Protein AF-A0AAV4D354-F1 (afdb_monomer_lite)

pLDDT: mean 94.63, std 4.64, range [64.12, 98.19]

Structure (mmCIF, N/CA/C/O backbone):
data_AF-A0AAV4D354-F1
#
_entry.id   AF-A0AAV4D354-F1
#
loop_
_atom_site.group_PDB
_atom_site.id
_atom_site.type_symbol
_atom_site.label_atom_id
_atom_site.label_alt_id
_atom_site.label_comp_id
_atom_site.label_asym_id
_atom_site.label_entity_id
_atom_site.label_seq_id
_atom_site.pdbx_PDB_ins_code
_atom_site.Cartn_x
_atom_site.Cartn_y
_atom_site.Cartn_z
_atom_site.occupancy
_atom_site.B_iso_or_equiv
_atom_site.auth_seq_id
_atom_site.auth_comp_id
_atom_site.auth_asym_id
_atom_site.auth_atom_id
_atom_site.pdbx_PDB_model_num
ATOM 1 N N . MET A 1 1 ? 7.227 -16.785 10.552 1.00 64.12 1 MET A N 1
ATOM 2 C CA . MET A 1 1 ? 5.842 -16.486 10.135 1.00 64.12 1 MET A CA 1
ATOM 3 C C . MET A 1 1 ? 5.729 -16.853 8.662 1.00 64.12 1 MET A C 1
ATOM 5 O O . MET A 1 1 ? 6.688 -16.602 7.945 1.00 64.12 1 MET A O 1
ATOM 9 N N . SER A 1 2 ? 4.672 -17.538 8.220 1.00 85.12 2 SER A N 1
ATOM 10 C CA . SER A 1 2 ? 4.460 -17.782 6.782 1.00 85.12 2 SER A CA 1
ATOM 11 C C . SER A 1 2 ? 3.854 -16.541 6.121 1.00 85.12 2 SER A C 1
ATOM 13 O O . SER A 1 2 ? 3.179 -15.771 6.808 1.00 85.12 2 SER A O 1
ATOM 15 N N . HIS A 1 3 ? 4.038 -16.373 4.806 1.00 85.62 3 HIS A N 1
ATOM 16 C CA . HIS A 1 3 ? 3.414 -15.283 4.042 1.00 85.62 3 HIS A CA 1
ATOM 17 C C . HIS A 1 3 ? 1.905 -15.208 4.331 1.00 85.62 3 HIS A C 1
ATOM 19 O O . HIS A 1 3 ? 1.400 -14.173 4.752 1.00 85.62 3 HIS A O 1
ATOM 25 N N . GLN A 1 4 ? 1.191 -16.334 4.216 1.00 89.00 4 GLN A N 1
ATOM 26 C CA . GLN A 1 4 ? -0.252 -16.371 4.468 1.00 89.00 4 GLN A CA 1
ATOM 27 C C . GLN A 1 4 ? -0.613 -15.945 5.898 1.00 89.00 4 GLN A C 1
ATOM 29 O O . GLN A 1 4 ? -1.536 -15.161 6.085 1.00 89.00 4 GLN A O 1
ATOM 34 N N . SER A 1 5 ? 0.144 -16.399 6.907 1.00 93.00 5 SER A N 1
ATOM 35 C CA . SER A 1 5 ? -0.121 -16.000 8.297 1.00 93.00 5 SER A CA 1
ATOM 36 C C . SER A 1 5 ? 0.083 -14.503 8.541 1.00 93.00 5 SER A C 1
ATOM 38 O O . SER A 1 5 ? -0.623 -13.933 9.365 1.00 93.00 5 SER A O 1
ATOM 40 N N . PHE A 1 6 ? 1.007 -13.864 7.815 1.00 95.88 6 PHE A N 1
ATOM 41 C CA . PHE A 1 6 ? 1.208 -12.419 7.886 1.00 95.88 6 PHE A CA 1
ATOM 42 C C . PHE A 1 6 ? 0.014 -11.662 7.291 1.00 95.88 6 PHE A C 1
ATOM 44 O O . PHE A 1 6 ? -0.511 -10.748 7.921 1.00 95.88 6 PHE A O 1
ATOM 51 N N . ILE A 1 7 ? -0.456 -12.071 6.109 1.00 95.81 7 ILE A N 1
ATOM 52 C CA . ILE A 1 7 ? -1.592 -11.424 5.436 1.00 95.81 7 ILE A CA 1
ATOM 53 C C . ILE A 1 7 ? -2.897 -11.616 6.213 1.00 95.81 7 ILE A C 1
ATOM 55 O O . ILE A 1 7 ? -3.693 -10.679 6.319 1.00 95.81 7 ILE A O 1
ATOM 59 N N . ASP A 1 8 ? -3.108 -12.793 6.803 1.00 96.44 8 ASP A N 1
ATOM 60 C CA . ASP A 1 8 ? -4.273 -13.060 7.649 1.00 96.44 8 ASP A CA 1
ATOM 61 C C . ASP A 1 8 ? -4.264 -12.183 8.915 1.00 96.44 8 ASP A C 1
ATOM 63 O O . ASP A 1 8 ? -5.301 -11.616 9.277 1.00 96.44 8 ASP A O 1
ATOM 67 N N . ASP A 1 9 ? -3.099 -12.015 9.554 1.00 97.31 9 ASP A N 1
ATOM 68 C CA . ASP A 1 9 ? -2.933 -11.113 10.700 1.00 97.31 9 ASP A CA 1
ATOM 69 C C . ASP A 1 9 ? -3.172 -9.650 10.298 1.00 97.31 9 ASP A C 1
ATOM 71 O O . ASP A 1 9 ? -3.953 -8.943 10.939 1.00 97.31 9 ASP A O 1
ATOM 75 N N . PHE A 1 10 ? -2.600 -9.215 9.171 1.00 97.19 10 PHE A N 1
ATOM 76 C CA . PHE A 1 10 ? -2.749 -7.845 8.677 1.00 97.19 10 PHE A CA 1
ATOM 77 C C . PHE A 1 10 ? -4.221 -7.527 8.397 1.00 97.19 10 PHE A C 1
ATOM 79 O O . PHE A 1 10 ? -4.754 -6.518 8.860 1.00 97.19 10 PHE A O 1
ATOM 86 N N . ARG A 1 11 ? -4.927 -8.436 7.712 1.00 97.00 11 ARG A N 1
ATOM 87 C CA . ARG A 1 11 ? -6.370 -8.327 7.454 1.00 97.00 11 ARG A CA 1
ATOM 88 C C . ARG A 1 11 ? -7.178 -8.273 8.749 1.00 97.00 11 ARG A C 1
ATOM 90 O O . ARG A 1 11 ? -8.104 -7.468 8.855 1.00 97.00 11 ARG A O 1
ATOM 97 N N . SER A 1 12 ? -6.862 -9.132 9.718 1.00 96.88 12 SER A N 1
ATOM 98 C CA . SER A 1 12 ? -7.536 -9.159 11.020 1.00 96.88 12 SER A CA 1
ATOM 99 C C . SER A 1 12 ? -7.417 -7.811 11.732 1.00 96.88 12 SER A C 1
ATOM 101 O O . SER A 1 12 ? -8.423 -7.244 12.162 1.00 96.88 12 SER A O 1
ATOM 103 N N . LYS A 1 13 ? -6.205 -7.253 11.786 1.00 96.56 13 LYS A N 1
ATOM 104 C CA . LYS A 1 13 ? -5.920 -5.961 12.416 1.00 96.56 13 LYS A CA 1
ATOM 105 C C . LYS A 1 13 ? -6.570 -4.787 11.684 1.00 96.56 13 LYS A C 1
ATOM 107 O O . LYS A 1 13 ? -7.166 -3.928 12.330 1.00 96.56 13 LYS A O 1
ATOM 112 N N . LEU A 1 14 ? -6.570 -4.787 10.348 1.00 94.94 14 LEU A N 1
ATOM 113 C CA . LEU A 1 14 ? -7.307 -3.792 9.559 1.00 94.94 14 LEU A CA 1
ATOM 114 C C . LEU A 1 14 ? -8.808 -3.787 9.881 1.00 94.94 14 LEU A C 1
ATOM 116 O O . LEU A 1 14 ? -9.404 -2.723 10.026 1.00 94.94 14 LEU A O 1
ATOM 120 N N . ASN A 1 15 ? -9.426 -4.963 10.026 1.00 93.50 15 ASN A N 1
ATOM 121 C CA . ASN A 1 15 ? -10.844 -5.062 10.384 1.00 93.50 15 ASN A CA 1
ATOM 122 C C . ASN A 1 15 ? -11.126 -4.541 11.802 1.00 93.50 15 ASN A C 1
ATOM 124 O O . ASN A 1 15 ? -12.183 -3.949 12.041 1.00 93.50 15 ASN A O 1
ATOM 128 N N . GLN A 1 16 ? -10.188 -4.728 12.736 1.00 94.31 16 GLN A N 1
ATOM 129 C CA . GLN A 1 16 ? -10.281 -4.145 14.076 1.00 94.31 16 GLN A CA 1
ATOM 130 C C . GLN A 1 16 ? -10.221 -2.615 14.010 1.00 94.31 16 GLN A C 1
ATOM 132 O O . GLN A 1 16 ? -11.124 -1.961 14.526 1.00 94.31 16 GLN A O 1
ATOM 137 N N . LEU A 1 17 ? -9.243 -2.049 13.293 1.00 93.75 17 LEU A N 1
ATOM 138 C CA . LEU A 1 17 ? -9.133 -0.599 13.088 1.00 93.75 17 LEU A CA 1
ATOM 139 C C . LEU A 1 17 ? -10.384 -0.013 12.424 1.00 93.75 17 LEU A C 1
ATOM 141 O O . LEU A 1 17 ? -10.898 1.008 12.868 1.00 93.75 17 LEU A O 1
ATOM 145 N N . LYS A 1 18 ? -10.933 -0.684 11.408 1.00 90.19 18 LYS A N 1
ATOM 146 C CA . LYS A 1 18 ? -12.149 -0.238 10.710 1.00 90.19 18 LYS A CA 1
ATOM 147 C C . LYS A 1 18 ? -13.402 -0.252 11.590 1.00 90.19 18 LYS A C 1
ATOM 149 O O . LYS A 1 18 ? -14.371 0.451 11.308 1.00 90.19 18 LYS A O 1
ATOM 154 N N . SER A 1 19 ? -13.393 -1.041 12.665 1.00 89.25 19 SER A N 1
ATOM 155 C CA . SER A 1 19 ? -14.476 -1.047 13.654 1.00 89.25 19 SER A CA 1
ATOM 156 C C . SER A 1 19 ? -14.477 0.222 14.519 1.00 89.25 19 SER A C 1
ATOM 158 O O . SER A 1 19 ? -15.482 0.524 15.165 1.00 89.25 19 SER A O 1
ATOM 160 N N . CYS A 1 20 ? -13.387 0.998 14.516 1.00 87.31 20 CYS A N 1
ATOM 161 C CA . CYS A 1 20 ? -13.310 2.289 15.185 1.00 87.31 20 CYS A CA 1
ATOM 162 C C . CYS A 1 20 ? -13.982 3.377 14.328 1.00 87.31 20 CYS A C 1
ATOM 164 O O . CYS A 1 20 ? -13.595 3.572 13.176 1.00 87.31 20 CYS A O 1
ATOM 166 N N . PRO A 1 21 ? -14.937 4.160 14.872 1.00 84.06 21 PRO A N 1
ATOM 167 C CA . PRO A 1 21 ? -15.687 5.150 14.092 1.00 84.06 21 PRO A CA 1
ATOM 168 C C . PRO A 1 21 ? -14.811 6.168 13.349 1.00 84.06 21 PRO A C 1
ATOM 170 O O . PRO A 1 21 ? -15.137 6.551 12.226 1.00 84.06 21 PRO A O 1
ATOM 173 N N . ALA A 1 22 ? -13.684 6.563 13.951 1.00 83.50 22 ALA A N 1
ATOM 174 C CA . ALA A 1 22 ? -12.728 7.513 13.378 1.00 83.50 22 ALA A CA 1
ATOM 175 C C . ALA A 1 22 ? -11.976 6.982 12.140 1.00 83.50 22 ALA A C 1
ATOM 177 O O . ALA A 1 22 ? -11.452 7.777 11.370 1.00 83.50 22 ALA A O 1
ATOM 178 N N . LEU A 1 23 ? -11.942 5.660 11.942 1.00 87.00 23 LEU A N 1
ATOM 179 C CA . LEU A 1 23 ? -11.224 4.967 10.862 1.00 87.00 23 LEU A CA 1
ATOM 180 C C . LEU A 1 23 ? -12.172 4.107 10.008 1.00 87.00 23 LEU A C 1
ATOM 182 O O . LEU A 1 23 ? -11.752 3.170 9.332 1.00 87.00 23 LEU A O 1
ATOM 186 N N . SER A 1 24 ? -13.472 4.405 10.063 1.00 84.56 24 SER A N 1
ATOM 187 C CA . SER A 1 24 ? -14.504 3.641 9.350 1.00 84.56 24 SER A CA 1
ATOM 188 C C . SER A 1 24 ? -14.470 3.842 7.829 1.00 84.56 24 SER A C 1
ATOM 190 O O . SER A 1 24 ? -14.978 3.002 7.083 1.00 84.56 24 SER A O 1
ATOM 192 N N . ASP A 1 25 ? -13.855 4.936 7.376 1.00 92.31 25 ASP A N 1
ATOM 193 C CA . ASP A 1 25 ? -13.654 5.274 5.971 1.00 92.31 25 ASP A CA 1
ATOM 194 C C . ASP A 1 25 ? -12.322 4.716 5.441 1.00 92.31 25 ASP A C 1
ATOM 196 O O . ASP A 1 25 ? -11.266 4.914 6.048 1.00 92.31 25 ASP A O 1
ATOM 200 N N . ASP A 1 26 ? -12.374 4.040 4.287 1.00 93.75 26 ASP A N 1
ATOM 201 C CA . ASP A 1 26 ? -11.217 3.355 3.690 1.00 93.75 26 ASP A CA 1
ATOM 202 C C . ASP A 1 26 ? -10.075 4.329 3.383 1.00 93.75 26 ASP A C 1
ATOM 204 O O . ASP A 1 26 ? -8.919 4.020 3.667 1.00 93.75 26 ASP A O 1
ATOM 208 N N . TYR A 1 27 ? -10.391 5.518 2.861 1.00 93.81 27 TYR A N 1
ATOM 209 C CA . TYR A 1 27 ? -9.379 6.523 2.542 1.00 93.81 27 TYR A CA 1
ATOM 210 C C . TYR A 1 27 ? -8.645 6.987 3.804 1.00 93.81 27 TYR A C 1
ATOM 212 O O . TYR A 1 27 ? -7.415 7.029 3.816 1.00 93.81 27 TYR A O 1
ATOM 220 N N . HIS A 1 28 ? -9.371 7.294 4.883 1.00 93.25 28 HIS A N 1
ATOM 221 C CA . HIS A 1 28 ? -8.746 7.727 6.137 1.00 93.25 28 HIS A CA 1
ATOM 222 C C . HIS A 1 28 ? -7.870 6.625 6.742 1.00 93.25 28 HIS A C 1
ATOM 224 O O . HIS A 1 28 ? -6.733 6.898 7.123 1.00 93.25 28 HIS A O 1
ATOM 230 N N . LEU A 1 29 ? -8.353 5.379 6.771 1.00 95.75 29 LEU A N 1
ATOM 231 C CA . LEU A 1 29 ? -7.583 4.245 7.284 1.00 95.75 29 LEU A CA 1
ATOM 232 C C . LEU A 1 29 ? -6.298 4.016 6.478 1.00 95.75 29 LEU A C 1
ATOM 234 O O . LEU A 1 29 ? -5.215 3.921 7.054 1.00 95.75 29 LEU A O 1
ATOM 238 N N . ILE A 1 30 ? -6.399 3.964 5.148 1.00 97.50 30 ILE A N 1
ATOM 239 C CA . ILE A 1 30 ? -5.237 3.764 4.275 1.00 97.50 30 ILE A CA 1
ATOM 240 C C . ILE A 1 30 ? -4.265 4.936 4.408 1.00 97.50 30 ILE A C 1
ATOM 242 O O . ILE A 1 30 ? -3.058 4.718 4.482 1.00 97.50 30 ILE A O 1
ATOM 246 N N . SER A 1 31 ? -4.764 6.170 4.486 1.00 96.44 31 SER A N 1
ATOM 247 C CA . SER A 1 31 ? -3.932 7.359 4.662 1.00 96.44 31 SER A CA 1
ATOM 248 C C . SER A 1 31 ? -3.138 7.326 5.969 1.00 96.44 31 SER A C 1
ATOM 250 O O . SER A 1 31 ? -1.944 7.627 5.950 1.00 96.44 31 SER A O 1
ATOM 252 N N . GLU A 1 32 ? -3.763 6.939 7.083 1.00 96.31 32 GLU A N 1
ATOM 253 C CA . GLU A 1 32 ? -3.110 6.831 8.397 1.00 96.31 32 GLU A CA 1
ATOM 254 C C . GLU A 1 32 ? -2.027 5.746 8.446 1.00 96.31 32 GLU A C 1
ATOM 256 O O . GLU A 1 32 ? -1.047 5.883 9.184 1.00 96.31 32 GLU A O 1
ATOM 261 N N . ILE A 1 33 ? -2.176 4.690 7.642 1.00 97.44 33 ILE A N 1
ATOM 262 C CA . ILE A 1 33 ? -1.197 3.604 7.540 1.00 97.44 33 ILE A CA 1
ATOM 263 C C . ILE A 1 33 ? -0.076 3.969 6.567 1.00 97.44 33 ILE A C 1
ATOM 265 O O . ILE A 1 33 ? 1.103 3.868 6.895 1.00 97.44 33 ILE A O 1
ATOM 269 N N . LEU A 1 34 ? -0.429 4.376 5.349 1.00 97.88 34 LEU A N 1
ATOM 270 C CA . LEU A 1 34 ? 0.526 4.498 4.257 1.00 97.88 34 LEU A CA 1
ATOM 271 C C . LEU A 1 34 ? 1.319 5.801 4.326 1.00 97.88 34 LEU A C 1
ATOM 273 O O . LEU A 1 34 ? 2.525 5.755 4.107 1.00 97.88 34 LEU A O 1
ATOM 277 N N . THR A 1 35 ? 0.695 6.942 4.649 1.00 97.44 35 THR A N 1
ATOM 278 C CA . THR A 1 35 ? 1.354 8.266 4.598 1.00 97.44 35 THR A CA 1
ATOM 279 C C . THR A 1 35 ? 2.656 8.323 5.406 1.00 97.44 35 THR A C 1
ATOM 281 O O . THR A 1 35 ? 3.672 8.744 4.844 1.00 97.44 35 THR A O 1
ATOM 284 N N . PRO A 1 36 ? 2.704 7.843 6.668 1.00 97.38 36 PRO A N 1
ATOM 285 C CA . PRO A 1 36 ? 3.948 7.804 7.446 1.00 97.38 36 PRO A CA 1
ATOM 286 C C . PRO A 1 36 ? 5.020 6.884 6.844 1.00 97.38 36 PRO A C 1
ATOM 288 O O . PRO A 1 36 ? 6.207 7.040 7.123 1.00 97.38 36 PRO A O 1
ATOM 291 N N . CYS A 1 37 ? 4.611 5.931 6.007 1.00 97.75 37 CYS A N 1
ATOM 292 C CA . CYS A 1 37 ? 5.465 4.921 5.402 1.00 97.75 37 CYS A CA 1
ATOM 293 C C . CYS A 1 37 ? 5.827 5.219 3.938 1.00 97.75 37 CYS A C 1
ATOM 295 O O . CYS A 1 37 ? 6.644 4.481 3.388 1.00 97.75 37 CYS A O 1
ATOM 297 N N . ILE A 1 38 ? 5.280 6.265 3.296 1.00 97.50 38 ILE A N 1
ATOM 298 C CA . ILE A 1 38 ? 5.475 6.532 1.854 1.00 97.50 38 ILE A CA 1
ATOM 299 C C . ILE A 1 38 ? 6.955 6.629 1.504 1.00 97.50 38 ILE A C 1
ATOM 301 O O . ILE A 1 38 ? 7.399 5.964 0.572 1.00 97.50 38 ILE A O 1
ATOM 305 N N . GLN A 1 39 ? 7.719 7.423 2.262 1.00 96.88 39 GLN A N 1
ATOM 306 C CA . GLN A 1 39 ? 9.139 7.618 1.977 1.00 96.88 39 GLN A CA 1
ATOM 307 C C . GLN A 1 39 ? 9.900 6.293 2.063 1.00 96.88 39 GLN A C 1
ATOM 309 O O . GLN A 1 39 ? 10.666 5.976 1.163 1.00 96.88 39 GLN A O 1
ATOM 314 N N . PHE A 1 40 ? 9.675 5.498 3.108 1.00 97.75 40 PHE A N 1
ATOM 315 C CA . PHE A 1 40 ? 10.317 4.190 3.240 1.00 97.75 40 PHE A CA 1
ATOM 316 C C . PHE A 1 40 ? 9.916 3.258 2.087 1.00 97.75 40 PHE A C 1
ATOM 318 O O . PHE A 1 40 ? 10.767 2.750 1.365 1.00 97.75 40 PHE A O 1
ATOM 325 N N . THR A 1 41 ? 8.612 3.131 1.844 1.00 97.00 41 THR A N 1
ATOM 326 C CA . THR A 1 41 ? 8.025 2.282 0.797 1.00 97.00 41 THR A CA 1
ATOM 327 C C . THR A 1 41 ? 8.584 2.616 -0.585 1.00 97.00 41 THR A C 1
ATOM 329 O O . THR A 1 41 ? 8.957 1.721 -1.338 1.00 97.00 41 THR A O 1
ATOM 332 N N . SER A 1 42 ? 8.695 3.903 -0.923 1.00 97.06 42 SER A N 1
ATOM 333 C CA . SER A 1 42 ? 9.169 4.326 -2.240 1.00 97.06 42 SER A CA 1
ATOM 334 C C . SER A 1 42 ? 10.666 4.114 -2.450 1.00 97.06 42 SER A C 1
ATOM 336 O O . SER A 1 42 ? 11.096 3.964 -3.589 1.00 97.06 42 SER A O 1
ATOM 338 N N . HIS A 1 43 ? 11.468 4.131 -1.384 1.00 97.38 43 HIS A N 1
ATOM 339 C CA . HIS A 1 43 ? 12.916 3.916 -1.473 1.00 97.38 43 HIS A CA 1
ATOM 340 C C . HIS A 1 43 ? 13.277 2.430 -1.513 1.00 97.38 43 HIS A C 1
ATOM 342 O O . HIS A 1 43 ? 14.227 2.049 -2.193 1.00 97.38 43 HIS A O 1
ATOM 348 N N . GLU A 1 44 ? 12.509 1.605 -0.807 1.00 97.75 44 GLU A N 1
ATOM 349 C CA . GLU A 1 44 ? 12.813 0.190 -0.605 1.00 97.75 44 GLU A CA 1
ATOM 350 C C . GLU A 1 44 ? 12.207 -0.730 -1.675 1.00 97.75 44 GLU A C 1
ATOM 352 O O . GLU A 1 44 ? 12.684 -1.850 -1.881 1.00 97.75 44 GLU A O 1
ATOM 357 N N . ILE A 1 45 ? 11.167 -0.275 -2.382 1.00 97.06 45 ILE A N 1
ATOM 358 C CA . ILE A 1 45 ? 10.545 -1.046 -3.460 1.00 97.06 45 ILE A CA 1
ATOM 359 C C . ILE A 1 45 ? 11.196 -0.725 -4.807 1.00 97.06 45 ILE A C 1
ATOM 361 O O . ILE A 1 45 ? 11.245 0.419 -5.270 1.00 97.06 45 ILE A O 1
ATOM 365 N N . ILE A 1 46 ? 11.627 -1.784 -5.491 1.00 95.50 46 ILE A N 1
ATOM 366 C CA . ILE A 1 46 ? 12.096 -1.714 -6.873 1.00 95.50 46 ILE A CA 1
ATOM 367 C C . ILE A 1 46 ? 10.893 -1.985 -7.775 1.00 95.50 46 ILE A C 1
ATOM 369 O O . ILE A 1 46 ? 10.450 -3.124 -7.898 1.00 95.50 46 ILE A O 1
ATOM 373 N N . PHE A 1 47 ? 10.378 -0.949 -8.440 1.00 95.19 47 PHE A N 1
ATOM 374 C CA . PHE A 1 47 ? 9.166 -1.015 -9.260 1.00 95.19 47 PHE A CA 1
ATOM 375 C C . PHE A 1 47 ? 9.192 -2.171 -10.270 1.00 95.19 47 PHE A C 1
ATOM 377 O O . PHE A 1 47 ? 8.199 -2.874 -10.431 1.00 95.19 47 PHE A O 1
ATOM 384 N N . ALA A 1 48 ? 10.339 -2.412 -10.912 1.00 94.12 48 ALA A N 1
ATOM 385 C CA . ALA A 1 48 ? 10.490 -3.484 -11.895 1.00 94.12 48 ALA A CA 1
ATOM 386 C C . ALA A 1 48 ? 10.233 -4.891 -11.323 1.00 94.12 48 ALA A C 1
ATOM 388 O O . ALA A 1 48 ? 9.796 -5.759 -12.071 1.00 94.12 48 ALA A O 1
ATOM 389 N N . ASN A 1 49 ? 10.469 -5.108 -10.025 1.00 94.94 49 ASN A N 1
ATOM 390 C CA . ASN A 1 49 ? 10.272 -6.408 -9.381 1.00 94.94 49 ASN A CA 1
ATOM 391 C C . ASN A 1 49 ? 8.795 -6.670 -9.070 1.00 94.94 49 ASN A C 1
ATOM 393 O O . ASN A 1 49 ? 8.337 -7.800 -9.177 1.00 94.94 49 ASN A O 1
ATOM 397 N N . ILE A 1 50 ? 8.047 -5.622 -8.718 1.00 95.50 50 ILE A N 1
ATOM 398 C CA . ILE A 1 50 ? 6.656 -5.742 -8.265 1.00 95.50 50 ILE A CA 1
ATOM 399 C C . ILE A 1 50 ? 5.630 -5.449 -9.372 1.00 95.50 50 ILE A C 1
ATOM 401 O O . ILE A 1 50 ? 4.455 -5.776 -9.222 1.00 95.50 50 ILE A O 1
ATOM 405 N N . LYS A 1 51 ? 6.048 -4.842 -10.494 1.00 94.94 51 LYS A N 1
ATOM 406 C CA . LYS A 1 51 ? 5.168 -4.308 -11.552 1.00 94.94 51 LYS A CA 1
ATOM 407 C C . LYS A 1 51 ? 4.034 -5.253 -11.949 1.00 94.94 51 LYS A C 1
ATOM 409 O O . LYS A 1 51 ? 2.881 -4.826 -11.970 1.00 94.94 51 LYS A O 1
ATOM 414 N N . ASP A 1 52 ? 4.342 -6.515 -12.235 1.00 95.62 52 ASP A N 1
ATOM 415 C CA . ASP A 1 52 ? 3.349 -7.487 -12.709 1.00 95.62 52 ASP A CA 1
ATOM 416 C C . ASP A 1 52 ? 2.257 -7.764 -11.665 1.00 95.62 52 ASP A C 1
ATOM 418 O O . ASP A 1 52 ? 1.098 -7.983 -12.018 1.00 95.62 52 ASP A O 1
ATOM 422 N N . ARG A 1 53 ? 2.594 -7.663 -10.374 1.00 96.44 53 ARG A N 1
ATOM 423 C CA . ARG A 1 53 ? 1.644 -7.802 -9.261 1.00 96.44 53 ARG A CA 1
ATOM 424 C C . ARG A 1 53 ? 0.799 -6.551 -9.038 1.00 96.44 53 ARG A C 1
ATOM 426 O O . ARG A 1 53 ? -0.276 -6.649 -8.460 1.00 96.44 53 ARG A O 1
ATOM 433 N N . LEU A 1 54 ? 1.243 -5.388 -9.521 1.00 96.38 54 LEU A N 1
ATOM 434 C CA . LEU A 1 54 ? 0.489 -4.134 -9.425 1.00 96.38 54 LEU A CA 1
ATOM 435 C C . LEU A 1 54 ? -0.595 -4.005 -10.504 1.00 96.38 54 LEU A C 1
ATOM 437 O O . LEU A 1 54 ? -1.590 -3.313 -10.290 1.00 96.38 54 LEU A O 1
ATOM 441 N N . VAL A 1 55 ? -0.431 -4.677 -11.648 1.00 95.81 55 VAL A N 1
ATOM 442 C CA . VAL A 1 55 ? -1.392 -4.672 -12.768 1.00 95.81 55 VAL A CA 1
ATOM 443 C C . VAL A 1 55 ? -2.832 -5.022 -12.358 1.00 95.81 55 VAL A C 1
ATOM 445 O O . VAL A 1 55 ? -3.733 -4.310 -12.801 1.00 95.81 55 VAL A O 1
ATOM 448 N N . PRO A 1 56 ? -3.103 -6.064 -11.545 1.00 96.06 56 PRO A N 1
ATOM 449 C CA . PRO A 1 56 ? -4.472 -6.367 -11.120 1.00 96.06 56 PRO A CA 1
ATOM 450 C C . PRO A 1 56 ? -5.054 -5.368 -10.108 1.00 96.06 56 PRO A C 1
ATOM 452 O O . PRO A 1 56 ? -6.269 -5.329 -9.946 1.00 96.06 56 PRO A O 1
ATOM 455 N N . ILE A 1 57 ? -4.216 -4.569 -9.441 1.00 97.50 57 ILE A N 1
ATOM 456 C CA . ILE A 1 57 ? -4.615 -3.682 -8.335 1.00 97.50 57 ILE A CA 1
ATOM 457 C C . ILE A 1 57 ? -4.959 -2.286 -8.855 1.00 97.50 57 ILE A C 1
ATOM 459 O O . ILE A 1 57 ? -5.930 -1.662 -8.433 1.00 97.50 57 ILE A O 1
ATOM 463 N N . PHE A 1 58 ? -4.146 -1.774 -9.779 1.00 97.06 58 PHE A N 1
ATOM 464 C CA . PHE A 1 58 ? -4.265 -0.406 -10.262 1.00 97.06 58 PHE A CA 1
ATOM 465 C C . PHE A 1 58 ? -4.833 -0.360 -11.681 1.00 97.06 58 PHE A C 1
ATOM 467 O O . PHE A 1 58 ? -4.426 -1.142 -12.543 1.00 97.06 58 PHE A O 1
ATOM 474 N N . PRO A 1 59 ? -5.689 0.631 -11.999 1.00 95.00 59 PRO A N 1
ATOM 475 C CA . PRO A 1 59 ? -6.058 0.903 -13.379 1.00 95.00 59 PRO A CA 1
ATOM 476 C C . PRO A 1 59 ? -4.808 1.097 -14.240 1.00 95.00 59 PRO A C 1
ATOM 478 O O . PRO A 1 59 ? -3.909 1.854 -13.869 1.00 95.00 59 PRO A O 1
ATOM 481 N N . THR A 1 60 ? -4.782 0.497 -15.434 1.00 94.06 60 THR A N 1
ATOM 482 C CA . THR A 1 60 ? -3.637 0.577 -16.361 1.00 94.06 60 THR A CA 1
ATOM 483 C C . THR A 1 60 ? -3.165 2.014 -16.589 1.00 94.06 60 THR A C 1
ATOM 485 O O . THR A 1 60 ? -1.967 2.275 -16.646 1.00 94.06 60 THR A O 1
ATOM 488 N N . ARG A 1 61 ? -4.104 2.967 -16.657 1.00 94.56 61 ARG A N 1
ATOM 489 C CA . ARG A 1 61 ? -3.805 4.395 -16.812 1.00 94.56 61 ARG A CA 1
ATOM 490 C C . ARG A 1 61 ? -2.955 4.956 -15.665 1.00 94.56 61 ARG A C 1
ATOM 492 O O . ARG A 1 61 ? -2.094 5.788 -15.928 1.00 94.56 61 ARG A O 1
ATOM 499 N N . ASN A 1 62 ? -3.188 4.530 -14.424 1.00 94.94 62 ASN A N 1
ATOM 500 C CA . ASN A 1 62 ? -2.437 5.015 -13.263 1.00 94.94 62 ASN A CA 1
ATOM 501 C C . ASN A 1 62 ? -0.996 4.502 -13.304 1.00 94.94 62 ASN A C 1
ATOM 503 O O . ASN A 1 62 ? -0.071 5.286 -13.120 1.00 94.94 62 ASN A O 1
ATOM 507 N N . LEU A 1 63 ? -0.801 3.220 -13.630 1.00 94.88 63 LEU A N 1
ATOM 508 C CA . LEU A 1 63 ? 0.537 2.637 -13.779 1.00 94.88 63 LEU A CA 1
ATOM 509 C C . LEU A 1 63 ? 1.309 3.299 -14.926 1.00 94.88 63 LEU A C 1
ATOM 511 O O . LEU A 1 63 ? 2.431 3.751 -14.730 1.00 94.88 63 LEU A O 1
ATOM 515 N N . GLN A 1 64 ? 0.674 3.466 -16.090 1.00 95.00 64 GLN A N 1
ATOM 516 C CA . GLN A 1 64 ? 1.278 4.173 -17.224 1.00 95.00 64 GLN A CA 1
ATOM 517 C C . GLN A 1 64 ? 1.645 5.618 -16.884 1.00 95.00 64 GLN A C 1
ATOM 519 O O . GLN A 1 64 ? 2.701 6.094 -17.295 1.00 95.00 64 GLN A O 1
ATOM 524 N N . HIS A 1 65 ? 0.788 6.324 -16.141 1.00 95.81 65 HIS A N 1
ATOM 525 C CA . HIS A 1 65 ? 1.088 7.682 -15.705 1.00 95.81 65 HIS A CA 1
ATOM 526 C C . HIS A 1 65 ? 2.278 7.702 -14.741 1.00 95.81 65 HIS A C 1
ATOM 528 O O . HIS A 1 65 ? 3.194 8.483 -14.967 1.00 95.81 65 HIS A O 1
ATOM 534 N N . ALA A 1 66 ? 2.303 6.830 -13.725 1.00 94.56 66 ALA A N 1
ATOM 535 C CA . ALA A 1 66 ? 3.417 6.732 -12.780 1.00 94.56 66 ALA A CA 1
ATOM 536 C C . ALA A 1 66 ? 4.755 6.466 -13.489 1.00 94.56 66 ALA A C 1
ATOM 538 O O . ALA A 1 66 ? 5.747 7.128 -13.183 1.00 94.56 66 ALA A O 1
ATOM 539 N N . GLU A 1 67 ? 4.764 5.546 -14.461 1.00 94.44 67 GLU A N 1
ATOM 540 C CA . GLU A 1 67 ? 5.932 5.224 -15.290 1.00 94.44 67 GLU A CA 1
ATOM 541 C C . GLU A 1 67 ? 6.369 6.395 -16.181 1.00 94.44 67 GLU A C 1
ATOM 543 O O . GLU A 1 67 ? 7.562 6.610 -16.369 1.00 94.44 67 GLU A O 1
ATOM 548 N N . ALA A 1 68 ? 5.423 7.167 -16.723 1.00 93.00 68 ALA A N 1
ATOM 549 C CA . ALA A 1 68 ? 5.726 8.301 -17.593 1.00 93.00 68 ALA A CA 1
ATOM 550 C C . ALA A 1 68 ? 6.204 9.548 -16.828 1.00 93.00 68 ALA A C 1
ATOM 552 O O . ALA A 1 68 ? 6.976 10.337 -17.376 1.00 93.00 68 ALA A O 1
ATOM 553 N N . SER A 1 69 ? 5.737 9.759 -15.591 1.00 89.06 69 SER A N 1
ATOM 554 C CA . SER A 1 69 ? 6.096 10.925 -14.772 1.00 89.06 69 SER A CA 1
ATOM 555 C C . SER A 1 69 ? 7.331 10.716 -13.894 1.00 89.06 69 SER A C 1
ATOM 557 O O . SER A 1 69 ? 7.954 11.700 -13.494 1.00 89.06 69 SER A O 1
ATOM 559 N N . GLY A 1 70 ? 7.692 9.470 -13.575 1.00 81.50 70 GLY A N 1
ATOM 560 C CA . GLY A 1 70 ? 8.856 9.152 -12.747 1.00 81.50 70 GLY A CA 1
ATOM 561 C C . GLY A 1 70 ? 10.166 9.079 -13.540 1.00 81.50 70 GLY A C 1
ATOM 562 O O . GLY A 1 70 ? 10.197 8.567 -14.655 1.00 81.50 70 GLY A O 1
ATOM 563 N N . LYS A 1 71 ? 11.280 9.558 -12.966 1.00 85.56 71 LYS A N 1
ATOM 564 C CA . LYS A 1 71 ? 12.616 9.470 -13.598 1.00 85.56 71 LYS A CA 1
ATOM 565 C C . LYS A 1 71 ? 13.399 8.220 -13.182 1.00 85.56 71 LYS A C 1
ATOM 567 O O . LYS A 1 71 ? 14.479 7.966 -13.710 1.00 85.56 71 LYS A O 1
ATOM 572 N N . GLY A 1 72 ? 12.859 7.442 -12.248 1.00 92.56 72 GLY A N 1
ATOM 573 C CA . GLY A 1 72 ? 13.434 6.205 -11.733 1.00 92.56 72 GLY A CA 1
ATOM 574 C C . GLY A 1 72 ? 12.466 5.494 -10.789 1.00 92.56 72 GLY A C 1
ATOM 575 O O . GLY A 1 72 ? 11.383 6.004 -10.510 1.00 92.56 72 GLY A O 1
ATOM 576 N N . SER A 1 73 ? 12.866 4.321 -10.287 1.00 94.81 73 SER A N 1
ATOM 577 C CA . SER A 1 73 ? 12.011 3.461 -9.447 1.00 94.81 73 SER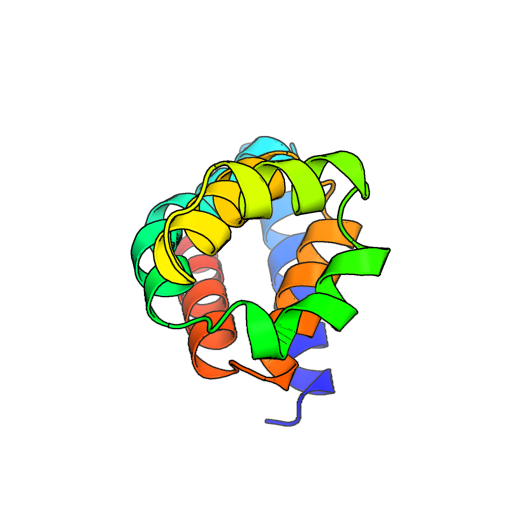 A CA 1
ATOM 578 C C . SER A 1 73 ? 11.366 4.210 -8.281 1.00 94.81 73 SER A C 1
ATOM 580 O O . SER A 1 73 ? 10.169 4.070 -8.061 1.00 94.81 73 SER A O 1
ATOM 582 N N . ILE A 1 74 ? 12.141 5.045 -7.582 1.00 97.06 74 ILE A N 1
ATOM 583 C CA . ILE A 1 74 ? 11.670 5.786 -6.406 1.00 97.06 74 ILE A CA 1
ATOM 584 C C . ILE A 1 74 ? 10.532 6.741 -6.779 1.00 97.06 74 ILE A C 1
ATOM 586 O O . ILE A 1 74 ? 9.482 6.716 -6.145 1.00 97.06 74 ILE A O 1
ATOM 590 N N . ASP A 1 75 ? 10.698 7.534 -7.841 1.00 96.81 75 ASP A N 1
ATOM 591 C CA . ASP A 1 75 ? 9.665 8.473 -8.295 1.00 96.81 75 ASP A CA 1
ATOM 592 C C . ASP A 1 75 ? 8.401 7.745 -8.770 1.00 96.81 75 ASP A C 1
ATOM 594 O O . ASP A 1 75 ? 7.284 8.198 -8.524 1.00 96.81 75 ASP A O 1
ATOM 598 N N . ILE A 1 76 ? 8.565 6.606 -9.454 1.00 97.56 76 ILE A N 1
ATOM 599 C CA . ILE A 1 76 ? 7.436 5.777 -9.892 1.00 97.56 76 ILE A CA 1
ATOM 600 C C . ILE A 1 76 ? 6.676 5.261 -8.666 1.00 97.56 76 ILE A C 1
ATOM 602 O O . ILE A 1 76 ? 5.453 5.382 -8.610 1.00 97.56 76 ILE A O 1
ATOM 606 N N . MET A 1 77 ? 7.390 4.745 -7.663 1.00 97.75 77 MET A N 1
ATOM 607 C CA . MET A 1 77 ? 6.777 4.240 -6.437 1.00 97.75 77 MET A CA 1
ATOM 608 C C . MET A 1 77 ? 6.130 5.343 -5.598 1.00 97.75 77 MET A C 1
ATOM 610 O O . MET A 1 77 ? 5.075 5.093 -5.029 1.00 97.75 77 MET A O 1
ATOM 614 N N . LEU A 1 78 ? 6.677 6.564 -5.569 1.00 97.56 78 LEU A N 1
ATOM 615 C CA . LEU A 1 78 ? 6.004 7.718 -4.956 1.00 97.56 78 LEU A CA 1
ATOM 616 C C . LEU A 1 78 ? 4.635 7.967 -5.603 1.00 97.56 78 LEU A C 1
ATOM 618 O O . LEU A 1 78 ? 3.628 8.039 -4.902 1.00 97.56 78 LEU A O 1
ATOM 622 N N . ASN A 1 79 ? 4.576 7.996 -6.938 1.00 97.00 79 ASN A N 1
ATOM 623 C CA . ASN A 1 79 ? 3.310 8.169 -7.657 1.00 97.00 79 ASN A CA 1
ATOM 624 C C . ASN A 1 79 ? 2.334 7.006 -7.390 1.00 97.00 79 ASN A C 1
ATOM 626 O O . ASN A 1 79 ? 1.130 7.219 -7.264 1.00 97.00 79 ASN A O 1
ATOM 630 N N . ILE A 1 80 ? 2.835 5.770 -7.289 1.00 97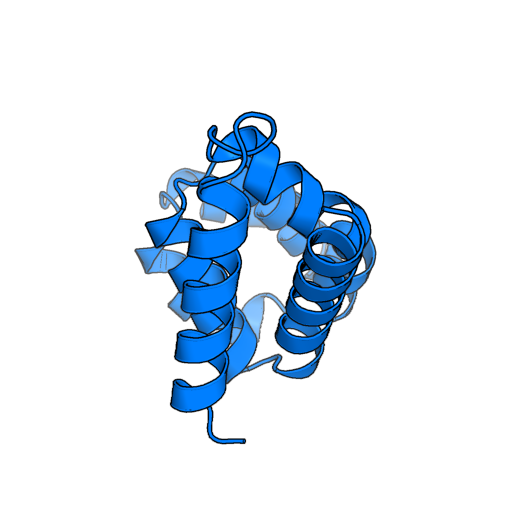.56 80 ILE A N 1
ATOM 631 C CA . ILE A 1 80 ? 2.014 4.596 -6.956 1.00 97.56 80 ILE A CA 1
ATOM 632 C C . ILE A 1 80 ? 1.470 4.694 -5.528 1.00 97.56 80 ILE A C 1
ATOM 634 O O . ILE A 1 80 ? 0.291 4.413 -5.327 1.00 97.56 80 ILE A O 1
ATOM 638 N N . CYS A 1 81 ? 2.272 5.142 -4.560 1.00 97.56 81 CYS A N 1
ATOM 639 C CA . CYS A 1 81 ? 1.818 5.405 -3.195 1.00 97.56 81 CYS A CA 1
ATOM 640 C C . CYS A 1 81 ? 0.700 6.460 -3.167 1.00 97.56 81 CYS A C 1
ATOM 642 O O . CYS A 1 81 ? -0.320 6.242 -2.516 1.00 97.56 81 CYS A O 1
ATOM 644 N N . ASP A 1 82 ? 0.823 7.545 -3.936 1.00 96.56 82 ASP A N 1
ATOM 645 C CA . ASP A 1 82 ? -0.227 8.568 -4.042 1.00 96.56 82 ASP A CA 1
ATOM 646 C C . ASP A 1 82 ? -1.538 8.014 -4.625 1.00 96.56 82 ASP A C 1
ATOM 648 O O . ASP A 1 82 ? -2.637 8.426 -4.236 1.00 96.56 82 ASP A O 1
ATOM 652 N N . TYR A 1 83 ? -1.453 7.063 -5.561 1.00 97.06 83 TYR A N 1
ATOM 653 C CA . TYR A 1 83 ? -2.628 6.343 -6.053 1.00 97.06 83 TYR A CA 1
ATOM 654 C C . TYR A 1 83 ? -3.171 5.345 -5.033 1.00 97.06 83 TYR A C 1
ATOM 656 O O . TYR A 1 83 ? -4.390 5.195 -4.936 1.00 97.06 83 TYR A O 1
ATOM 664 N N . ALA A 1 84 ? -2.294 4.695 -4.268 1.00 97.62 84 ALA A N 1
ATOM 665 C CA . ALA A 1 84 ? -2.660 3.712 -3.258 1.00 97.62 84 ALA A CA 1
ATOM 666 C C . ALA A 1 84 ? -3.526 4.317 -2.143 1.00 97.62 84 ALA A C 1
ATOM 668 O O . ALA A 1 84 ? -4.442 3.655 -1.667 1.00 97.62 84 ALA A O 1
ATOM 669 N N . LEU A 1 85 ? -3.323 5.599 -1.811 1.00 96.94 85 LEU A N 1
ATOM 670 C CA . LEU A 1 85 ? -4.163 6.346 -0.862 1.00 96.94 85 LEU A CA 1
ATOM 671 C C . LEU A 1 85 ? -5.656 6.348 -1.228 1.00 96.94 85 LEU A C 1
ATOM 673 O O . LEU A 1 85 ? -6.499 6.557 -0.365 1.00 96.94 85 LEU A O 1
ATOM 677 N N . LYS A 1 86 ? -5.994 6.146 -2.507 1.00 95.94 86 LYS A N 1
ATOM 678 C CA . LYS A 1 86 ? -7.371 6.194 -3.026 1.00 95.94 86 LYS A CA 1
ATOM 679 C C . LYS A 1 86 ? -7.956 4.810 -3.300 1.00 95.94 86 LYS A C 1
ATOM 681 O O . LYS A 1 86 ? -9.005 4.719 -3.938 1.00 95.94 86 LYS A O 1
ATOM 686 N N . LEU A 1 87 ? -7.264 3.748 -2.897 1.00 96.69 87 LEU A N 1
ATOM 687 C CA . LEU A 1 87 ? -7.759 2.388 -3.053 1.00 96.69 87 LEU A CA 1
ATOM 688 C C . LEU A 1 87 ? -8.918 2.114 -2.097 1.00 96.69 87 LEU A C 1
ATOM 690 O O . LEU A 1 87 ? -9.059 2.741 -1.050 1.00 96.69 87 LEU A O 1
ATOM 694 N N . MET A 1 88 ? -9.726 1.126 -2.460 1.00 95.38 88 MET A N 1
ATOM 695 C CA . MET A 1 88 ? -10.620 0.476 -1.509 1.00 95.38 88 MET A CA 1
ATOM 696 C C . MET A 1 88 ? -9.810 -0.510 -0.663 1.00 95.38 88 MET A C 1
ATOM 698 O O . MET A 1 88 ? -8.794 -1.043 -1.118 1.00 95.38 88 MET A O 1
ATOM 702 N N . LEU A 1 89 ? -10.278 -0.819 0.547 1.00 94.25 89 LEU A N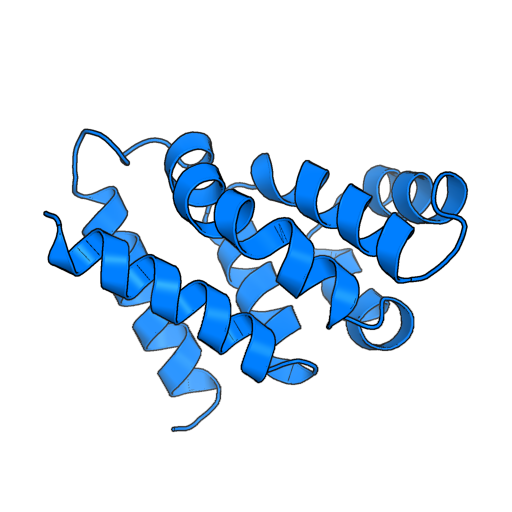 1
ATOM 703 C CA . LEU A 1 89 ? -9.546 -1.700 1.464 1.00 94.25 89 LEU A CA 1
ATOM 704 C C . LEU A 1 89 ? -9.155 -3.074 0.869 1.00 94.25 89 LEU A C 1
ATOM 706 O O . LEU A 1 89 ? -8.040 -3.524 1.136 1.00 94.25 89 LEU A O 1
ATOM 710 N N . PRO A 1 90 ? -9.993 -3.753 0.053 1.00 95.31 90 PRO A N 1
ATOM 711 C CA . PRO A 1 90 ? -9.598 -5.014 -0.581 1.00 95.31 90 PRO A CA 1
ATOM 712 C C . PRO A 1 90 ? -8.412 -4.872 -1.543 1.00 95.31 90 PRO A C 1
ATOM 714 O O . PRO A 1 90 ? -7.556 -5.753 -1.591 1.00 95.31 90 PRO A O 1
ATOM 717 N N . ASP A 1 91 ? -8.336 -3.767 -2.284 1.00 97.25 91 ASP A N 1
ATOM 718 C CA . ASP A 1 91 ? -7.239 -3.507 -3.222 1.00 97.25 91 ASP A CA 1
ATOM 719 C C . ASP A 1 91 ? -5.974 -3.084 -2.472 1.00 97.25 91 ASP A C 1
ATOM 721 O O . ASP A 1 91 ? -4.870 -3.485 -2.836 1.00 97.25 91 ASP A O 1
ATOM 725 N N . PHE A 1 92 ? -6.124 -2.345 -1.369 1.00 97.56 92 PHE A N 1
ATOM 726 C CA . PHE A 1 92 ? -5.010 -2.054 -0.470 1.00 97.56 92 PHE A CA 1
ATOM 727 C C . PHE A 1 92 ? -4.430 -3.330 0.151 1.00 97.56 92 PHE A C 1
ATOM 729 O O . PHE A 1 92 ? -3.215 -3.480 0.228 1.00 97.56 92 PHE A O 1
ATOM 736 N N . LEU A 1 93 ? -5.274 -4.289 0.540 1.00 96.94 93 LEU A N 1
ATOM 737 C CA . LEU A 1 93 ? -4.788 -5.572 1.039 1.00 96.94 93 LEU A CA 1
ATOM 738 C C . LEU A 1 93 ? -4.030 -6.355 -0.043 1.00 96.94 93 LEU A C 1
ATOM 740 O O . LEU A 1 93 ? -2.970 -6.902 0.248 1.00 96.94 93 LEU A O 1
ATOM 744 N N . GLN A 1 94 ? -4.530 -6.368 -1.283 1.00 97.31 94 GLN A N 1
ATOM 745 C CA . GLN A 1 94 ? -3.808 -6.967 -2.412 1.00 97.31 94 GLN A CA 1
ATOM 746 C C . GLN A 1 94 ? -2.465 -6.270 -2.669 1.00 97.31 94 GLN A C 1
ATOM 748 O O . GLN A 1 94 ? -1.491 -6.931 -3.018 1.00 97.31 94 GLN A O 1
ATOM 753 N N . LEU A 1 95 ? -2.378 -4.951 -2.460 1.00 97.94 95 LEU A N 1
ATOM 754 C CA . LEU A 1 95 ? -1.111 -4.220 -2.525 1.00 97.94 95 LEU A CA 1
ATOM 755 C C . LEU A 1 95 ? -0.141 -4.684 -1.440 1.00 97.94 95 LEU A C 1
ATOM 757 O O . LEU A 1 95 ? 1.017 -4.946 -1.746 1.00 97.94 95 LEU A O 1
ATOM 761 N N . VAL A 1 96 ? -0.597 -4.824 -0.197 1.00 97.69 96 VAL A N 1
ATOM 762 C CA . VAL A 1 96 ? 0.249 -5.320 0.899 1.00 97.69 96 VAL A CA 1
ATOM 763 C C . VAL A 1 96 ? 0.717 -6.752 0.634 1.00 97.69 96 VAL A C 1
ATOM 765 O O . VAL A 1 96 ? 1.879 -7.054 0.878 1.00 97.69 96 VAL A O 1
ATOM 768 N N . GLU A 1 97 ? -0.137 -7.609 0.073 1.00 96.69 97 GLU A N 1
ATOM 769 C CA . GLU A 1 97 ? 0.221 -8.968 -0.357 1.00 96.69 97 GLU A CA 1
ATOM 770 C C . GLU A 1 97 ? 1.268 -8.963 -1.481 1.00 96.69 97 GLU A C 1
ATOM 772 O O . GLU A 1 97 ? 2.287 -9.647 -1.390 1.00 96.69 97 GLU A O 1
ATOM 777 N N . ALA A 1 98 ? 1.081 -8.121 -2.501 1.00 96.50 98 ALA A N 1
ATOM 778 C CA . ALA A 1 98 ? 2.059 -7.939 -3.570 1.00 96.50 98 ALA A CA 1
ATOM 779 C C . ALA A 1 98 ? 3.415 -7.446 -3.037 1.00 96.50 98 ALA A C 1
ATOM 781 O O . ALA A 1 98 ? 4.457 -7.916 -3.487 1.00 96.50 98 ALA A O 1
ATOM 782 N N . ILE A 1 99 ? 3.406 -6.525 -2.068 1.00 96.88 99 ILE A N 1
ATOM 783 C CA . ILE A 1 99 ? 4.616 -6.025 -1.407 1.00 96.88 99 ILE A CA 1
ATOM 784 C C . ILE A 1 99 ? 5.263 -7.128 -0.570 1.00 96.88 99 ILE A C 1
ATOM 786 O O . ILE A 1 99 ? 6.474 -7.298 -0.639 1.00 96.88 99 ILE A O 1
ATOM 790 N N . ALA A 1 100 ? 4.486 -7.891 0.198 1.00 95.94 100 ALA A N 1
ATOM 791 C CA . ALA A 1 100 ? 5.007 -8.927 1.085 1.00 95.94 100 ALA A CA 1
ATOM 792 C C . ALA A 1 100 ? 5.760 -10.036 0.335 1.00 95.94 100 ALA A C 1
ATOM 794 O O . ALA A 1 100 ? 6.660 -10.654 0.899 1.00 95.94 100 ALA A O 1
ATOM 795 N N . GLU A 1 101 ? 5.415 -10.274 -0.929 1.00 94.38 101 GLU A N 1
ATOM 796 C CA . GLU A 1 101 ? 6.013 -11.339 -1.729 1.00 94.38 101 GLU A CA 1
ATOM 797 C C . GLU A 1 101 ? 7.457 -11.040 -2.153 1.00 94.38 101 GLU A C 1
ATOM 799 O O . GLU A 1 101 ? 8.316 -11.914 -2.066 1.00 94.38 101 GLU A O 1
ATOM 804 N N . ASP A 1 102 ? 7.741 -9.801 -2.563 1.00 92.25 102 ASP A N 1
ATOM 805 C CA . ASP A 1 102 ? 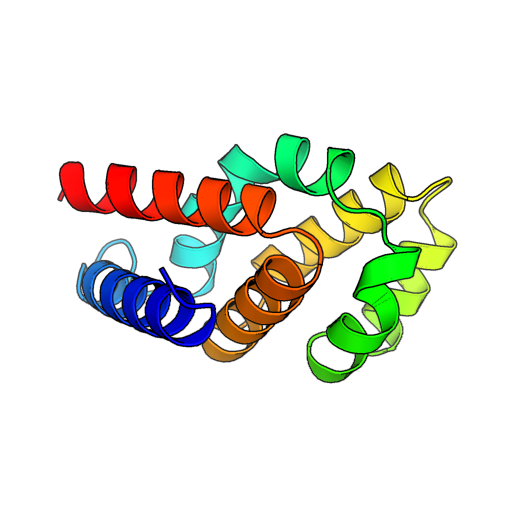9.057 -9.411 -3.093 1.00 92.25 102 ASP A CA 1
ATOM 806 C C . ASP A 1 102 ? 9.825 -8.454 -2.155 1.00 92.25 102 ASP A C 1
ATOM 808 O O . ASP A 1 102 ? 11.047 -8.324 -2.239 1.00 92.25 102 ASP A O 1
ATOM 812 N N . HIS A 1 103 ? 9.115 -7.789 -1.241 1.00 95.19 103 HIS A N 1
ATOM 813 C CA . HIS A 1 103 ? 9.599 -6.716 -0.369 1.00 95.19 103 HIS A CA 1
ATOM 814 C C . HIS A 1 103 ? 9.016 -6.851 1.051 1.00 95.19 103 HIS A C 1
ATOM 816 O O . HIS A 1 103 ? 8.437 -5.911 1.601 1.00 95.19 103 HIS A O 1
ATOM 822 N N . PHE A 1 104 ? 9.162 -8.036 1.656 1.00 95.62 104 PHE A N 1
ATOM 823 C CA . PHE A 1 104 ? 8.552 -8.380 2.949 1.00 95.62 104 PHE A CA 1
ATOM 824 C C . PHE A 1 104 ? 8.820 -7.358 4.065 1.00 95.62 104 PHE A C 1
ATOM 826 O O . PHE A 1 104 ? 7.902 -7.008 4.800 1.00 95.62 104 PHE A O 1
ATOM 833 N N . HIS A 1 105 ? 10.031 -6.801 4.144 1.00 95.94 105 HIS A N 1
ATOM 834 C CA . HIS A 1 105 ? 10.391 -5.786 5.145 1.00 95.94 105 HIS A CA 1
ATOM 835 C C . HIS A 1 105 ? 9.577 -4.489 5.019 1.00 95.94 105 HIS A C 1
ATOM 837 O O . HIS A 1 105 ? 9.357 -3.784 6.003 1.00 95.94 105 HIS A O 1
ATOM 843 N N . VAL A 1 106 ? 9.096 -4.165 3.816 1.00 97.50 106 VAL A N 1
ATOM 844 C CA . VAL A 1 106 ? 8.199 -3.024 3.587 1.00 97.50 106 VAL A CA 1
ATOM 845 C C . VAL A 1 106 ? 6.790 -3.334 4.070 1.00 97.50 106 VAL A C 1
ATOM 847 O O . VAL A 1 106 ? 6.164 -2.486 4.703 1.00 97.50 106 VAL A O 1
ATOM 850 N N . ALA A 1 107 ? 6.312 -4.559 3.850 1.00 97.56 107 ALA A N 1
ATOM 851 C CA . ALA A 1 107 ? 5.041 -5.002 4.409 1.00 97.56 107 ALA A CA 1
ATOM 852 C C . ALA A 1 107 ? 5.087 -5.035 5.948 1.00 97.56 107 ALA A C 1
ATOM 854 O O . ALA A 1 107 ? 4.154 -4.559 6.594 1.00 97.56 107 ALA A O 1
ATOM 855 N N . GLU A 1 108 ? 6.191 -5.499 6.544 1.00 97.31 108 GLU A N 1
ATOM 856 C CA . GLU A 1 108 ? 6.422 -5.416 7.993 1.00 97.31 108 GLU A CA 1
ATOM 857 C C . GLU A 1 108 ? 6.354 -3.970 8.486 1.00 97.31 108 GLU A C 1
ATOM 859 O O . GLU A 1 108 ? 5.708 -3.706 9.496 1.00 97.31 108 GLU A O 1
ATOM 864 N N . LYS A 1 109 ? 6.916 -3.009 7.741 1.00 9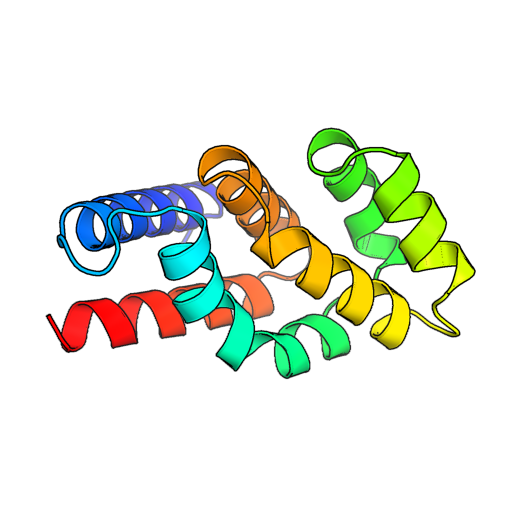8.06 109 LYS A N 1
ATOM 865 C CA . LYS A 1 109 ? 6.841 -1.600 8.138 1.00 98.06 109 LYS A CA 1
ATOM 866 C C . LYS A 1 109 ? 5.409 -1.056 8.168 1.00 98.06 109 LYS A C 1
ATOM 868 O O . LYS A 1 109 ? 5.070 -0.262 9.045 1.00 98.06 109 LYS A O 1
ATOM 873 N N . LEU A 1 110 ? 4.563 -1.485 7.232 1.00 98.19 110 LEU A N 1
ATOM 874 C CA . LEU A 1 110 ? 3.137 -1.147 7.243 1.00 98.19 110 LEU A CA 1
ATOM 875 C C . LEU A 1 110 ? 2.414 -1.825 8.416 1.00 98.19 110 LEU A C 1
ATOM 877 O O . LEU A 1 110 ? 1.546 -1.211 9.032 1.00 98.19 110 LEU A O 1
ATOM 881 N N . MET A 1 111 ? 2.780 -3.067 8.749 1.00 98.00 111 MET A N 1
ATOM 882 C CA . MET A 1 111 ? 2.241 -3.781 9.910 1.00 98.00 111 MET A CA 1
ATOM 883 C C . MET A 1 111 ? 2.610 -3.087 11.224 1.00 98.00 111 MET A C 1
ATOM 885 O O . MET A 1 111 ? 1.736 -2.897 12.063 1.00 98.00 111 MET A O 1
ATOM 889 N N . GLU A 1 112 ? 3.861 -2.648 11.388 1.00 97.94 112 GLU A N 1
ATOM 890 C CA . GLU A 1 112 ? 4.286 -1.870 12.559 1.00 97.94 112 GLU A CA 1
ATOM 891 C C . GLU A 1 112 ? 3.390 -0.645 12.757 1.00 97.94 112 GLU A C 1
ATOM 893 O O . GLU A 1 112 ? 2.936 -0.378 13.867 1.00 97.94 112 GLU A O 1
ATOM 898 N N . ARG A 1 113 ? 3.068 0.066 11.670 1.00 97.75 113 ARG A N 1
ATOM 899 C CA . ARG A 1 113 ? 2.170 1.220 11.736 1.00 97.75 113 ARG A CA 1
ATOM 900 C C . ARG A 1 113 ? 0.752 0.831 12.164 1.00 97.75 113 ARG A C 1
ATOM 902 O O . ARG A 1 113 ? 0.142 1.535 12.965 1.00 97.75 113 ARG A O 1
ATOM 909 N N . VAL A 1 114 ? 0.226 -0.283 11.658 1.00 97.44 114 VAL A N 1
ATOM 910 C CA . VAL A 1 114 ? -1.077 -0.825 12.079 1.00 97.44 114 VAL A CA 1
ATOM 911 C C . VAL A 1 114 ? -1.071 -1.180 13.571 1.00 97.44 114 VAL A C 1
ATOM 913 O O . VAL A 1 114 ? -2.022 -0.853 14.282 1.00 97.44 114 VAL A O 1
ATO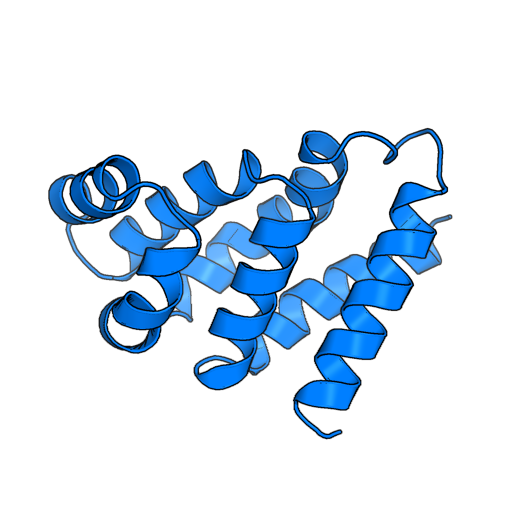M 916 N N . ASP A 1 115 ? 0.006 -1.792 14.062 1.00 97.44 115 ASP A N 1
ATOM 917 C CA . ASP A 1 115 ? 0.172 -2.151 15.474 1.00 97.44 115 ASP A CA 1
ATOM 918 C C . ASP A 1 115 ? 0.260 -0.918 16.380 1.00 97.44 115 ASP A C 1
ATOM 920 O O . ASP A 1 115 ? -0.384 -0.875 17.430 1.00 97.44 115 ASP A O 1
ATOM 924 N N . GLU A 1 116 ? 0.989 0.118 15.959 1.00 96.75 116 GLU A N 1
ATOM 925 C CA . GLU A 1 116 ? 1.025 1.410 16.649 1.00 96.75 116 GLU A CA 1
ATOM 926 C C . GLU A 1 116 ? -0.372 2.027 16.764 1.00 96.75 116 GLU A C 1
ATOM 928 O O . GLU A 1 116 ? -0.750 2.502 17.833 1.00 96.75 116 GLU A O 1
ATOM 933 N N . MET A 1 117 ? -1.156 2.003 15.681 1.00 95.50 117 MET A N 1
ATOM 934 C CA . MET A 1 117 ? -2.523 2.525 15.693 1.00 95.50 117 MET A CA 1
ATOM 935 C C . MET A 1 117 ? -3.403 1.745 16.675 1.00 95.50 117 MET A C 1
ATOM 937 O O . MET A 1 117 ? -4.090 2.362 17.490 1.00 95.50 117 MET A O 1
ATOM 941 N N . LEU A 1 118 ? -3.342 0.409 16.662 1.00 95.12 118 LEU A N 1
ATOM 942 C CA . LEU A 1 118 ? -4.095 -0.440 17.592 1.00 95.12 118 LEU A CA 1
ATOM 943 C C . LEU A 1 118 ? -3.714 -0.209 19.057 1.00 95.12 118 LEU A C 1
ATOM 945 O O . LEU A 1 118 ? -4.585 -0.251 19.919 1.00 95.12 118 LEU A O 1
ATOM 949 N N . ALA A 1 119 ? -2.445 0.078 19.347 1.00 94.25 119 ALA A N 1
ATOM 950 C CA . ALA A 1 119 ? -1.988 0.387 20.701 1.00 94.25 119 ALA A CA 1
ATOM 951 C C . ALA A 1 119 ? -2.497 1.742 21.238 1.00 94.25 119 ALA A C 1
ATOM 953 O O . ALA A 1 119 ? -2.359 2.009 22.433 1.00 94.25 119 ALA A O 1
ATOM 954 N N . THR A 1 120 ? -3.053 2.601 20.375 1.00 88.81 120 THR A N 1
ATOM 955 C CA . THR A 1 120 ? -3.567 3.937 20.740 1.00 88.81 120 THR A CA 1
ATOM 956 C C . THR A 1 120 ? -5.091 4.033 20.836 1.00 88.81 120 THR A C 1
ATOM 958 O O . THR A 1 120 ? -5.604 5.103 21.174 1.00 88.81 120 THR A O 1
ATOM 961 N N . LEU A 1 121 ? -5.803 2.941 20.546 1.00 81.12 121 LEU A N 1
ATOM 962 C CA . LEU A 1 121 ? -7.263 2.826 20.637 1.00 81.12 121 LEU A CA 1
ATOM 963 C C . LEU A 1 121 ? -7.716 2.364 22.026 1.00 81.12 121 LEU A C 1
ATOM 965 O O . LEU A 1 121 ? -8.767 2.876 22.476 1.00 81.12 121 LEU A O 1
#

Radius of gyration: 13.76 Å; chains: 1; bounding box: 29×29×38 Å

Organism: NCBI:txid259542

Secondary structure (DSSP, 8-state):
--HHHHHHHHHHHHHHHHTSGGG-SHHHHHHHHHGGGHHHHHHH--HHHHHHHHTTTS-HHHHHHHHHH-SSHHHHHHHHHHHHTT--HHHHHHHHHHHHHH-HHHHHHHHHHHHHHHTT-

Sequence (121 aa):
MSHQSFIDDFRSKLNQLKSCPALSDDYHLISEILTPCIQFTSHEIIFANIKDRLVPIFPTRNLQHAEASGKGSIDIMLNICDYALKLMLPDFLQLVEAIAEDHFHVAEKLMERVDEMLATL

Foldseek 3Di:
DDLVVLLVVLVVLLVVQCVDPQCVDQLSVLCLLLVVLQQVQLVQDACVVLVVLCPVLDDPVQLVVLVVPDPHSSSSSSSVSVVLSVGGPVSVSSVLSSCCVRPVVSSVSSVVSSVVSVVVD